Protein AF-X1QKZ3-F1 (afdb_monomer_lite)

Sequence (90 aa):
GSVIEQKVIVPDDVDMIAQALEGLKANGCEIIVICGGLSVDPDDVTVAGVRSAGAEIISYGAPVIPGAMFLYAMWEDTPILGLPATMAPA

InterPro domains:
  IPR001453 MoaB/Mog domain [PF00994] (4-84)
  IPR036425 MoaB/Mog-like domain superfamily [G3DSA:3.40.980.10] (1-90)
  IPR036425 MoaB/Mog-like domain superfamily [SSF53218] (6-85)

Foldseek 3Di:
DDDDPDDDDDPQDLQRLLVVVVVCVVVVQQEAEAEDALDPDPSRCNVVNCVVNVWAWPDAADPDPPFRGWTWTGDPRYIYTYGYNDDPDD

Secondary structure (DSSP, 8-state):
-----------S-HHHHHHHHHHHHHTT-SSEEEEE--SS-TT--HHHHHHHTT-EEEEE--S-SS-TT-EEEEETTEEEEEEE------

Structure (mmCIF, N/CA/C/O backbone):
data_AF-X1QKZ3-F1
#
_entry.id   AF-X1QKZ3-F1
#
loop_
_atom_site.group_PDB
_atom_site.id
_atom_site.type_symbol
_atom_site.label_atom_id
_atom_site.label_alt_id
_atom_site.label_comp_id
_atom_site.label_asym_id
_atom_site.label_entity_id
_atom_site.label_seq_id
_atom_site.pdbx_PDB_ins_code
_atom_site.Cartn_x
_atom_site.Cartn_y
_atom_site.Cartn_z
_atom_site.occupancy
_atom_site.B_iso_or_equiv
_atom_site.auth_seq_id
_atom_site.auth_comp_id
_atom_site.auth_asym_id
_atom_site.auth_atom_id
_atom_site.pdbx_PDB_model_num
ATOM 1 N N . GLY A 1 1 ? -8.866 -1.402 20.986 1.00 74.94 1 GLY A N 1
ATOM 2 C CA . GLY A 1 1 ? -7.513 -1.933 20.710 1.00 74.94 1 GLY A CA 1
ATOM 3 C C . GLY A 1 1 ? -7.425 -2.250 19.233 1.00 74.94 1 GLY A C 1
ATOM 4 O O . GLY A 1 1 ? -8.475 -2.327 18.618 1.00 74.94 1 GLY A O 1
ATOM 5 N N . SER A 1 2 ? -6.228 -2.399 18.668 1.00 83.75 2 SER A N 1
ATOM 6 C CA . SER A 1 2 ? -6.044 -2.860 17.281 1.00 83.75 2 SER A CA 1
ATOM 7 C C . SER A 1 2 ? -5.585 -4.318 17.292 1.00 83.75 2 SER A C 1
ATOM 9 O O . SER A 1 2 ? -4.852 -4.718 18.202 1.00 83.75 2 SER A O 1
ATOM 11 N N . VAL A 1 3 ? -6.045 -5.101 16.317 1.00 90.50 3 VAL A N 1
ATOM 12 C CA . VAL A 1 3 ? -5.694 -6.510 16.121 1.00 90.50 3 VAL A CA 1
ATOM 13 C C . VAL A 1 3 ? -5.278 -6.693 14.664 1.00 90.50 3 VAL A C 1
ATOM 15 O O . VAL A 1 3 ? -5.807 -6.036 13.771 1.00 90.50 3 VAL A O 1
ATOM 18 N N . ILE A 1 4 ? -4.291 -7.557 14.429 1.00 89.88 4 ILE A N 1
ATOM 19 C CA . ILE A 1 4 ? -3.930 -7.976 13.076 1.00 89.88 4 ILE A CA 1
ATOM 20 C C . ILE A 1 4 ? -4.874 -9.113 12.696 1.00 89.88 4 ILE A C 1
ATOM 22 O O . ILE A 1 4 ? -4.698 -10.231 13.175 1.00 89.88 4 ILE A O 1
ATOM 26 N N . GLU A 1 5 ? -5.856 -8.821 11.847 1.00 91.25 5 GLU A N 1
ATOM 27 C CA . GLU A 1 5 ? -6.834 -9.819 11.399 1.00 91.25 5 GLU A CA 1
ATOM 28 C C . GLU A 1 5 ? -6.236 -10.786 10.371 1.00 91.25 5 GLU A C 1
ATOM 30 O O . GLU A 1 5 ? -6.426 -11.999 10.450 1.00 91.25 5 GLU A O 1
ATOM 35 N N . GLN A 1 6 ? -5.459 -10.270 9.415 1.00 91.38 6 GLN A N 1
ATOM 36 C CA . GLN A 1 6 ? -4.906 -11.081 8.337 1.00 91.38 6 GLN A CA 1
ATOM 37 C C . GLN A 1 6 ? -3.585 -10.524 7.810 1.00 91.38 6 GLN A C 1
ATOM 39 O O . GLN A 1 6 ? -3.362 -9.316 7.753 1.00 91.38 6 GLN A O 1
ATOM 44 N N . LYS A 1 7 ? -2.713 -11.437 7.374 1.00 92.44 7 LYS A N 1
ATOM 45 C CA . LYS A 1 7 ? -1.489 -11.137 6.633 1.00 92.44 7 LYS A CA 1
ATOM 46 C C . LYS A 1 7 ? -1.501 -11.915 5.323 1.00 92.44 7 LYS A C 1
ATOM 48 O O . LYS A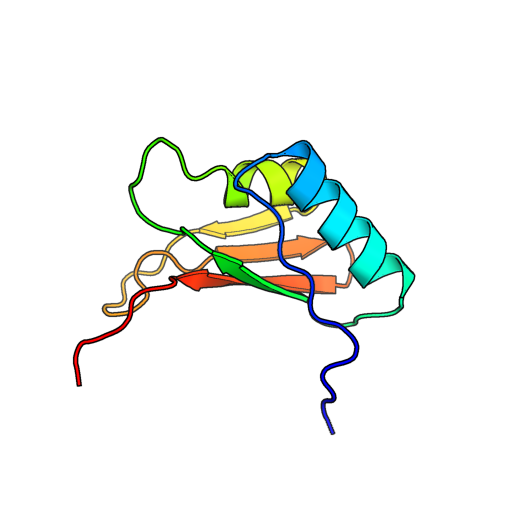 1 7 ? -1.669 -13.132 5.335 1.00 92.44 7 LYS A O 1
ATOM 53 N N . VAL A 1 8 ? -1.274 -11.218 4.215 1.00 93.44 8 VAL A N 1
ATOM 54 C CA . VAL A 1 8 ? -1.148 -11.805 2.876 1.00 93.44 8 VAL A CA 1
ATOM 55 C C . VAL A 1 8 ? 0.188 -11.369 2.286 1.00 93.44 8 VAL A C 1
ATOM 57 O O . VAL A 1 8 ? 0.630 -10.247 2.517 1.00 93.44 8 VAL A O 1
ATOM 60 N N . ILE A 1 9 ? 0.850 -12.273 1.568 1.00 92.62 9 ILE A N 1
ATOM 61 C CA . ILE A 1 9 ? 2.060 -11.980 0.798 1.00 92.62 9 ILE A CA 1
ATOM 62 C C . ILE A 1 9 ? 1.737 -12.331 -0.648 1.00 92.62 9 ILE A C 1
ATOM 64 O O . ILE A 1 9 ? 1.311 -13.453 -0.925 1.00 92.62 9 ILE A O 1
ATOM 68 N N . VAL A 1 10 ? 1.933 -11.372 -1.544 1.00 92.00 10 VAL A N 1
ATOM 69 C CA . VAL A 1 10 ? 1.758 -11.533 -2.988 1.00 92.00 10 VAL A CA 1
ATOM 70 C C . VAL A 1 10 ? 3.046 -11.122 -3.706 1.00 92.00 10 VAL A C 1
ATOM 72 O O . VAL A 1 10 ? 3.822 -10.352 -3.137 1.00 92.00 10 VAL A O 1
ATOM 75 N N . PRO A 1 11 ? 3.309 -11.649 -4.912 1.00 90.44 11 PRO A N 1
ATOM 76 C CA . PRO A 1 11 ? 4.338 -11.116 -5.802 1.00 90.44 11 PRO A CA 1
ATOM 77 C C . PRO A 1 11 ? 4.073 -9.650 -6.177 1.00 90.44 11 PRO A C 1
ATOM 79 O O . PRO A 1 11 ? 2.951 -9.166 -6.017 1.00 90.44 11 PRO A O 1
ATOM 82 N N . ASP A 1 12 ? 5.084 -8.987 -6.742 1.00 87.44 12 ASP A N 1
ATOM 83 C CA . ASP A 1 12 ? 4.958 -7.662 -7.363 1.00 87.44 12 ASP A CA 1
ATOM 84 C C . ASP A 1 12 ? 4.161 -7.760 -8.677 1.00 87.44 12 ASP A C 1
ATOM 86 O O . ASP A 1 12 ? 4.697 -7.691 -9.781 1.00 87.44 12 ASP A O 1
ATOM 90 N N . ASP A 1 13 ? 2.855 -7.974 -8.539 1.00 92.06 13 ASP A N 1
ATOM 91 C CA . ASP A 1 13 ? 1.884 -8.062 -9.623 1.00 92.06 13 ASP A CA 1
ATOM 92 C C . ASP A 1 13 ? 0.659 -7.200 -9.289 1.00 92.06 13 ASP A C 1
ATOM 94 O O . ASP A 1 13 ? 0.097 -7.277 -8.193 1.00 92.06 13 ASP A O 1
ATOM 98 N N . VAL A 1 14 ? 0.255 -6.356 -10.240 1.00 93.44 14 VAL A N 1
ATOM 99 C CA . VAL A 1 14 ? -0.821 -5.367 -10.059 1.00 93.44 14 VAL A CA 1
ATOM 100 C C . VAL A 1 14 ? -2.137 -6.037 -9.668 1.00 93.44 14 VAL A C 1
ATOM 102 O O . VAL A 1 14 ? -2.802 -5.580 -8.733 1.00 93.44 14 VAL A O 1
ATOM 105 N N . ASP A 1 15 ? -2.500 -7.114 -10.363 1.00 95.44 15 ASP A N 1
ATOM 106 C CA . ASP A 1 15 ? -3.782 -7.790 -10.187 1.00 95.44 15 ASP A CA 1
ATOM 107 C C . ASP A 1 15 ? -3.794 -8.564 -8.868 1.00 95.44 15 ASP A C 1
ATOM 109 O O . ASP A 1 15 ? -4.782 -8.522 -8.131 1.00 95.44 15 ASP A O 1
ATOM 113 N N . MET A 1 16 ? -2.683 -9.219 -8.518 1.00 95.44 16 MET A N 1
ATOM 114 C CA . MET A 1 16 ? -2.566 -9.932 -7.243 1.00 95.44 16 MET A CA 1
ATOM 115 C C . MET A 1 16 ? -2.606 -8.984 -6.042 1.00 95.44 16 MET A C 1
ATOM 117 O O . MET A 1 16 ? -3.230 -9.308 -5.029 1.00 95.44 16 MET A O 1
ATOM 121 N N . ILE A 1 17 ? -1.981 -7.807 -6.145 1.00 94.25 17 ILE A N 1
ATOM 122 C CA . ILE A 1 17 ? -2.057 -6.772 -5.105 1.00 94.25 17 ILE A CA 1
ATOM 123 C C . ILE A 1 17 ? -3.496 -6.277 -4.966 1.00 94.25 17 ILE A C 1
ATOM 125 O O . ILE A 1 17 ? -4.015 -6.251 -3.851 1.00 94.25 17 ILE A O 1
ATOM 129 N N . ALA A 1 18 ? -4.167 -5.941 -6.071 1.00 95.50 18 ALA A N 1
ATOM 130 C CA . ALA A 1 18 ? -5.551 -5.475 -6.033 1.00 95.50 18 ALA A CA 1
ATOM 131 C C . ALA A 1 18 ? -6.493 -6.516 -5.402 1.00 95.50 18 ALA A C 1
ATOM 133 O O . ALA A 1 18 ? -7.233 -6.196 -4.472 1.00 95.50 18 ALA A O 1
ATOM 134 N N . GLN A 1 19 ? -6.384 -7.783 -5.813 1.00 96.31 19 GLN A N 1
ATOM 135 C CA . GLN A 1 19 ? -7.173 -8.888 -5.255 1.00 96.31 19 GLN A CA 1
ATOM 136 C C . GLN A 1 19 ? -6.902 -9.113 -3.762 1.00 96.31 19 GLN A C 1
ATOM 138 O O . GLN A 1 19 ? -7.823 -9.400 -2.994 1.00 96.31 19 GLN A O 1
ATOM 143 N N . ALA A 1 20 ? -5.650 -8.974 -3.316 1.00 95.50 20 ALA A N 1
ATOM 144 C CA . ALA A 1 20 ? -5.321 -9.073 -1.897 1.00 95.50 20 ALA A CA 1
ATOM 145 C C . ALA A 1 20 ? -5.967 -7.938 -1.088 1.00 95.50 20 ALA A C 1
ATOM 147 O O . ALA A 1 20 ? -6.507 -8.192 -0.010 1.00 95.50 20 ALA A O 1
ATOM 148 N N . LEU A 1 21 ? -5.957 -6.707 -1.610 1.00 94.88 21 LEU A N 1
ATOM 149 C CA . LEU A 1 21 ? -6.618 -5.563 -0.976 1.00 94.88 21 LEU A CA 1
ATOM 150 C C . LEU A 1 21 ? -8.135 -5.765 -0.905 1.00 94.88 21 LEU A C 1
ATOM 152 O O . LEU A 1 21 ? -8.721 -5.551 0.157 1.00 94.88 21 LEU A O 1
ATOM 156 N N . GLU A 1 22 ? -8.758 -6.225 -1.993 1.00 95.25 22 GLU A N 1
ATOM 157 C CA . GLU A 1 22 ? -10.183 -6.584 -2.033 1.00 95.25 22 GLU A CA 1
ATOM 158 C C . GLU A 1 22 ? -10.531 -7.626 -0.969 1.00 95.25 22 GLU A C 1
ATOM 160 O O . GLU A 1 22 ? -11.480 -7.437 -0.208 1.00 95.25 22 GLU A O 1
ATOM 165 N N . GLY A 1 23 ? -9.732 -8.691 -0.860 1.00 94.88 23 GLY A N 1
ATOM 166 C CA . GLY A 1 23 ? -9.931 -9.730 0.148 1.00 94.88 23 GLY A CA 1
ATOM 167 C C . GLY A 1 23 ? -9.822 -9.200 1.579 1.00 94.88 23 GLY A C 1
ATOM 168 O O . GLY A 1 23 ? -10.662 -9.516 2.420 1.00 94.88 23 GLY A O 1
ATOM 169 N N . LEU A 1 24 ? -8.823 -8.357 1.860 1.00 94.31 24 LEU A N 1
ATOM 170 C CA . LEU A 1 24 ? -8.654 -7.740 3.181 1.00 94.31 24 LEU A CA 1
ATOM 171 C C . LEU A 1 24 ? -9.829 -6.819 3.530 1.00 94.31 24 LEU A C 1
ATOM 173 O O . LEU A 1 24 ? -10.347 -6.886 4.645 1.00 94.31 24 LEU A O 1
ATOM 177 N N . LYS A 1 25 ? -10.289 -6.000 2.579 1.00 92.56 25 LYS A N 1
ATOM 178 C CA . LYS A 1 25 ? -11.450 -5.125 2.775 1.00 92.56 25 LYS A CA 1
ATOM 179 C C . LYS A 1 25 ? -12.734 -5.930 2.991 1.00 92.56 25 LYS A C 1
ATOM 181 O O . LYS A 1 25 ? -13.491 -5.632 3.912 1.00 92.56 25 LYS A O 1
ATOM 186 N N . ALA A 1 26 ? -12.954 -6.988 2.207 1.00 93.12 26 ALA A N 1
ATOM 187 C CA . ALA A 1 26 ? -14.107 -7.881 2.353 1.00 93.12 26 ALA A CA 1
ATOM 188 C C . ALA A 1 26 ? -14.142 -8.599 3.714 1.00 93.12 26 ALA A C 1
ATOM 190 O O . ALA A 1 26 ? -15.222 -8.883 4.231 1.00 93.12 26 ALA A O 1
ATOM 191 N N . ASN A 1 27 ? -12.976 -8.834 4.322 1.00 92.06 27 ASN A N 1
ATOM 192 C CA . ASN A 1 27 ? -12.854 -9.410 5.662 1.00 92.06 27 ASN A CA 1
ATOM 193 C C . ASN A 1 27 ? -13.059 -8.390 6.797 1.00 92.06 27 ASN A C 1
ATOM 195 O O . ASN A 1 27 ? -12.922 -8.746 7.965 1.00 92.06 27 ASN A O 1
ATOM 199 N N . GLY A 1 28 ? -13.425 -7.144 6.477 1.00 91.81 28 GLY A N 1
ATOM 200 C CA . GLY A 1 28 ? -13.753 -6.114 7.462 1.00 91.81 28 GLY A CA 1
ATOM 201 C C . GLY A 1 28 ? -12.541 -5.377 8.029 1.00 91.81 28 GLY A C 1
ATOM 202 O O . GLY A 1 28 ? -12.662 -4.741 9.074 1.00 91.81 28 GLY A O 1
ATOM 203 N N . CYS A 1 29 ? -11.377 -5.441 7.371 1.00 92.75 29 CYS A N 1
ATOM 204 C CA . CYS A 1 29 ? -10.212 -4.664 7.787 1.00 92.75 29 CYS A CA 1
ATOM 205 C C . CYS A 1 29 ? -10.491 -3.158 7.663 1.00 92.75 29 CYS A C 1
ATOM 207 O O . CYS A 1 29 ? -10.663 -2.632 6.565 1.00 92.75 29 CYS A O 1
ATOM 209 N N . GLU A 1 30 ? -10.472 -2.456 8.796 1.00 94.06 30 GLU A N 1
ATOM 210 C CA . GLU A 1 30 ? -10.683 -1.002 8.860 1.00 94.06 30 GLU A CA 1
ATOM 211 C C . GLU A 1 30 ? -9.437 -0.206 8.449 1.00 94.06 30 GLU A C 1
ATOM 213 O O . GLU A 1 30 ? -9.539 0.954 8.072 1.00 94.06 30 GLU A O 1
ATOM 218 N N . ILE A 1 31 ? -8.253 -0.820 8.521 1.00 93.69 31 ILE A N 1
ATOM 219 C CA . ILE A 1 31 ? -6.975 -0.238 8.101 1.00 93.69 31 ILE A CA 1
ATOM 220 C C . ILE A 1 31 ? -6.190 -1.319 7.370 1.00 93.69 31 ILE A C 1
ATOM 222 O O . ILE A 1 31 ? -6.057 -2.439 7.869 1.00 93.69 31 ILE A O 1
ATOM 226 N N . ILE A 1 32 ? -5.623 -0.973 6.216 1.00 94.69 32 ILE A N 1
ATOM 227 C CA . ILE A 1 32 ? -4.739 -1.866 5.468 1.00 94.69 32 ILE A CA 1
ATOM 228 C C . ILE A 1 32 ? -3.331 -1.278 5.466 1.00 94.69 32 ILE A C 1
ATOM 230 O O . ILE A 1 32 ? -3.119 -0.119 5.113 1.00 94.69 32 ILE A O 1
ATOM 234 N N . VAL A 1 33 ? -2.353 -2.092 5.858 1.00 92.56 33 VAL A N 1
ATOM 235 C CA . VAL A 1 33 ? -0.936 -1.726 5.815 1.00 92.56 33 VAL A CA 1
ATOM 236 C C . VAL A 1 33 ? -0.246 -2.592 4.776 1.00 92.56 33 VAL A C 1
ATOM 238 O O . VAL A 1 33 ? -0.294 -3.820 4.851 1.00 92.56 33 VAL A O 1
ATOM 241 N N . ILE A 1 34 ? 0.402 -1.944 3.815 1.00 90.44 34 ILE A N 1
ATOM 242 C CA . ILE A 1 34 ? 1.196 -2.594 2.780 1.00 90.44 34 ILE A CA 1
ATOM 243 C C . ILE A 1 34 ? 2.664 -2.375 3.121 1.00 90.44 34 ILE A C 1
ATOM 245 O O . ILE A 1 34 ? 3.123 -1.243 3.265 1.00 90.44 34 ILE A O 1
ATOM 249 N N . CYS A 1 35 ? 3.405 -3.468 3.231 1.00 83.69 35 CYS A N 1
ATOM 250 C CA . CYS A 1 35 ? 4.855 -3.442 3.337 1.00 83.69 35 CYS A CA 1
ATOM 251 C C . CYS A 1 35 ? 5.401 -4.066 2.057 1.00 83.69 35 CYS A C 1
ATOM 253 O O . CYS A 1 35 ? 5.252 -5.271 1.856 1.00 83.69 35 CYS A O 1
ATOM 255 N N . GLY A 1 36 ? 5.987 -3.249 1.192 1.00 71.12 36 GLY A N 1
ATOM 256 C CA . GLY A 1 36 ? 6.442 -3.664 -0.131 1.00 71.12 36 GLY A CA 1
ATOM 257 C C . GLY A 1 36 ? 7.546 -2.756 -0.646 1.00 71.12 36 GLY A C 1
ATOM 258 O O . GLY A 1 36 ? 8.025 -1.890 0.095 1.00 71.12 36 GLY A O 1
ATOM 259 N N . GLY A 1 37 ? 7.924 -2.983 -1.906 1.00 63.06 37 GLY A N 1
ATOM 260 C CA . GLY A 1 37 ? 8.983 -2.280 -2.620 1.00 63.06 37 GLY A CA 1
ATOM 261 C C . GLY A 1 37 ? 9.074 -0.809 -2.258 1.00 63.06 37 GLY A C 1
ATOM 262 O O . GLY A 1 37 ? 10.132 -0.431 -1.806 1.00 63.06 37 GLY A O 1
ATOM 263 N N . LEU A 1 38 ? 8.001 -0.017 -2.365 1.00 61.09 38 LEU A N 1
ATOM 264 C CA . LEU A 1 38 ? 7.928 1.458 -2.232 1.00 61.09 38 LEU A CA 1
ATOM 265 C C . LEU A 1 38 ? 9.264 2.177 -2.415 1.00 61.09 38 LEU A C 1
ATOM 267 O O . LEU A 1 38 ? 9.632 3.069 -1.661 1.00 61.09 38 LEU A O 1
ATOM 271 N N . SER A 1 39 ? 10.027 1.755 -3.399 1.00 57.06 39 SER A N 1
ATOM 272 C CA . SER A 1 39 ? 11.385 2.192 -3.661 1.00 57.06 39 SER A CA 1
ATOM 273 C C . SER A 1 39 ? 11.356 2.778 -5.056 1.00 57.06 39 SER A C 1
ATOM 275 O O . SER A 1 39 ? 10.403 2.587 -5.808 1.00 57.06 39 SER A O 1
ATOM 277 N N . VAL A 1 40 ? 12.385 3.528 -5.428 1.00 56.88 40 VAL A N 1
ATOM 278 C CA . VAL A 1 40 ? 12.518 4.089 -6.784 1.00 56.88 40 VAL A CA 1
ATOM 279 C C . VAL A 1 40 ? 12.892 2.971 -7.780 1.00 56.88 40 VAL A C 1
ATOM 281 O O . VAL A 1 40 ? 13.626 3.188 -8.741 1.00 56.88 40 VAL A O 1
ATOM 284 N N . ASP A 1 41 ? 12.423 1.754 -7.521 1.00 63.22 41 ASP A N 1
ATOM 285 C CA . ASP A 1 41 ? 12.621 0.591 -8.353 1.00 63.22 41 ASP A CA 1
ATOM 286 C C . AS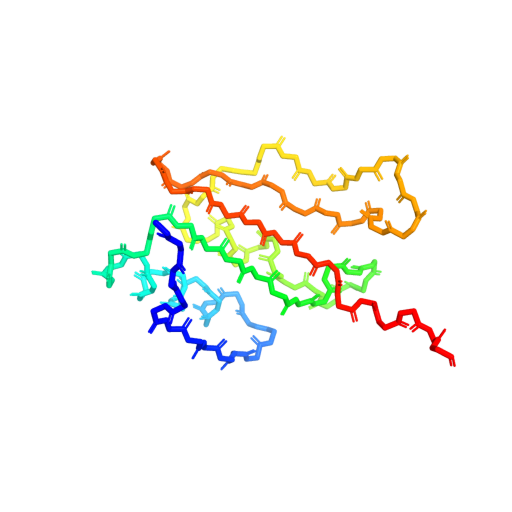P A 1 41 ? 11.554 0.632 -9.455 1.00 63.22 41 ASP A C 1
ATOM 288 O O . ASP A 1 41 ? 10.361 0.727 -9.159 1.00 63.22 41 ASP A O 1
ATOM 292 N N . PRO A 1 42 ? 11.956 0.599 -10.735 1.00 59.19 42 PRO A N 1
ATOM 293 C CA . PRO A 1 42 ? 11.026 0.697 -11.860 1.00 59.19 42 PRO A CA 1
ATOM 294 C C . PRO A 1 42 ? 10.021 -0.462 -11.917 1.00 59.19 42 PRO A C 1
ATOM 296 O O . PRO A 1 42 ? 8.995 -0.335 -12.582 1.00 59.19 42 PRO A O 1
ATOM 299 N N . ASP A 1 43 ? 10.311 -1.555 -11.212 1.00 65.12 43 ASP A N 1
ATOM 300 C CA . ASP A 1 43 ? 9.482 -2.755 -11.146 1.00 65.12 43 ASP A CA 1
ATOM 301 C C . ASP A 1 43 ? 8.474 -2.721 -9.979 1.00 65.12 43 ASP A C 1
ATOM 303 O O . ASP A 1 43 ? 7.662 -3.635 -9.846 1.00 65.12 43 ASP A O 1
ATOM 307 N N . ASP A 1 44 ? 8.482 -1.679 -9.135 1.00 76.94 44 ASP A N 1
ATOM 308 C CA . ASP A 1 44 ? 7.504 -1.558 -8.053 1.00 76.94 44 ASP A CA 1
ATOM 309 C C . ASP A 1 44 ? 6.121 -1.165 -8.584 1.00 76.94 44 ASP A C 1
ATOM 311 O O . ASP A 1 44 ? 5.843 -0.025 -8.972 1.00 76.94 44 ASP A O 1
ATOM 315 N N . VAL A 1 45 ? 5.216 -2.137 -8.537 1.00 87.44 45 VAL A N 1
ATOM 316 C CA . VAL A 1 45 ? 3.832 -1.998 -8.984 1.00 87.44 45 VAL A CA 1
ATOM 317 C C . VAL A 1 45 ? 2.843 -1.771 -7.837 1.00 87.44 45 VAL A C 1
ATOM 319 O O . VAL A 1 45 ? 1.634 -1.756 -8.068 1.00 87.44 45 VAL A O 1
ATOM 322 N N . THR A 1 46 ? 3.310 -1.518 -6.609 1.00 88.19 46 THR A N 1
ATOM 323 C CA . THR A 1 46 ? 2.454 -1.346 -5.419 1.00 88.19 46 THR A CA 1
ATOM 324 C C . THR A 1 46 ? 1.443 -0.216 -5.596 1.00 88.19 46 THR A C 1
ATOM 326 O O . THR A 1 46 ? 0.247 -0.403 -5.369 1.00 88.19 46 THR A O 1
ATOM 329 N N . VAL A 1 47 ? 1.888 0.960 -6.054 1.00 89.44 47 VAL A N 1
ATOM 330 C CA . VAL A 1 47 ? 0.988 2.105 -6.295 1.00 89.44 47 VAL A CA 1
ATOM 331 C C . VAL A 1 47 ? -0.021 1.785 -7.399 1.00 89.44 47 VAL A C 1
ATOM 333 O O . VAL A 1 47 ? -1.178 2.196 -7.314 1.00 89.44 47 VAL A O 1
ATOM 336 N N . ALA A 1 48 ? 0.401 1.043 -8.427 1.00 91.12 48 ALA A N 1
ATOM 337 C CA . ALA A 1 48 ? -0.479 0.617 -9.508 1.00 91.12 48 ALA A CA 1
ATOM 338 C C . ALA A 1 48 ? -1.540 -0.377 -9.010 1.00 91.12 48 ALA A C 1
ATOM 340 O O . ALA A 1 48 ? -2.713 -0.189 -9.320 1.00 91.12 48 ALA A O 1
ATOM 341 N N . GLY A 1 49 ? -1.169 -1.354 -8.177 1.00 92.88 49 GLY A N 1
ATOM 342 C CA . GLY A 1 49 ? -2.104 -2.292 -7.545 1.00 92.88 49 GLY A CA 1
ATOM 343 C C . GLY A 1 49 ? -3.117 -1.596 -6.634 1.00 92.88 49 GLY A C 1
ATOM 344 O O . GLY A 1 49 ? -4.316 -1.847 -6.738 1.00 92.88 49 GLY A O 1
ATOM 345 N N . VAL A 1 50 ? -2.667 -0.641 -5.812 1.00 92.75 50 VAL A N 1
ATOM 346 C CA . VAL A 1 50 ? -3.551 0.171 -4.950 1.00 92.75 50 VAL A CA 1
ATOM 347 C C . VAL A 1 50 ? -4.544 0.991 -5.780 1.00 92.75 50 VAL A C 1
ATOM 349 O O . VAL A 1 50 ? -5.731 1.029 -5.460 1.00 92.75 50 VAL A O 1
ATOM 352 N N . ARG A 1 51 ? -4.092 1.601 -6.883 1.00 93.12 51 ARG A N 1
ATOM 353 C CA . ARG A 1 51 ? -4.985 2.296 -7.826 1.00 93.12 51 ARG A CA 1
ATOM 354 C C . ARG A 1 51 ? -5.954 1.343 -8.517 1.00 93.12 51 ARG A C 1
ATOM 356 O O . ARG A 1 51 ? -7.113 1.700 -8.694 1.00 93.12 51 ARG A O 1
ATOM 363 N N . SER A 1 52 ? -5.492 0.154 -8.901 1.00 94.56 52 SER A N 1
ATOM 364 C CA . SER A 1 52 ? -6.310 -0.859 -9.578 1.00 94.56 52 SER A CA 1
ATOM 365 C C . SER A 1 52 ? -7.425 -1.395 -8.677 1.00 94.56 52 SER A C 1
ATOM 367 O O . SER A 1 52 ? -8.530 -1.627 -9.155 1.00 94.56 52 SER A O 1
ATOM 369 N N . ALA A 1 53 ? -7.186 -1.475 -7.363 1.00 93.25 53 ALA A N 1
ATOM 370 C CA . ALA A 1 53 ? -8.221 -1.774 -6.368 1.00 93.25 53 ALA A CA 1
ATOM 371 C C . ALA A 1 53 ? -9.297 -0.670 -6.246 1.00 93.25 53 ALA A C 1
ATOM 373 O O . ALA A 1 53 ? -10.322 -0.867 -5.602 1.00 93.25 53 ALA A O 1
ATOM 374 N N . GLY A 1 54 ? -9.084 0.506 -6.846 1.00 93.81 54 GLY A N 1
ATOM 375 C CA . GLY A 1 54 ? -10.005 1.641 -6.770 1.00 93.81 54 GLY A CA 1
ATOM 376 C C . GLY A 1 54 ? -9.746 2.586 -5.596 1.00 93.81 54 GLY A C 1
ATOM 377 O O . GLY A 1 54 ? -10.586 3.436 -5.305 1.00 93.81 54 GLY A O 1
ATOM 378 N N . ALA A 1 55 ? -8.596 2.470 -4.925 1.00 95.00 55 ALA A N 1
ATOM 379 C CA . ALA A 1 55 ? -8.203 3.415 -3.890 1.00 95.00 55 ALA A CA 1
ATOM 380 C C . ALA A 1 55 ? -7.663 4.721 -4.497 1.00 95.00 55 ALA A C 1
ATOM 382 O O . ALA A 1 55 ? -6.902 4.728 -5.471 1.00 95.00 55 ALA A O 1
ATOM 383 N N . GLU A 1 56 ? -8.013 5.842 -3.877 1.00 94.69 56 GLU A N 1
ATOM 384 C CA . GLU A 1 56 ? -7.503 7.160 -4.229 1.00 94.69 56 GLU A CA 1
ATOM 385 C C . GLU A 1 56 ? -6.156 7.403 -3.541 1.00 94.69 56 GLU A C 1
ATOM 387 O O . GLU A 1 56 ? -6.046 7.341 -2.318 1.00 94.69 56 GLU A O 1
ATOM 392 N N . ILE A 1 57 ? -5.119 7.713 -4.320 1.00 93.19 57 ILE A N 1
ATOM 393 C CA . ILE A 1 57 ? -3.807 8.076 -3.776 1.00 93.19 57 ILE A CA 1
ATOM 394 C C . ILE A 1 57 ? -3.858 9.525 -3.286 1.00 93.19 57 ILE A C 1
ATOM 396 O O . ILE A 1 57 ? -3.880 10.445 -4.100 1.00 93.19 57 ILE A O 1
ATOM 400 N N . ILE A 1 58 ? -3.824 9.725 -1.969 1.00 91.75 58 ILE A N 1
ATOM 401 C CA . ILE A 1 58 ? -3.836 11.059 -1.353 1.00 91.75 58 ILE A CA 1
ATOM 402 C C . ILE A 1 58 ? -2.428 11.652 -1.337 1.00 91.75 58 ILE A C 1
ATOM 404 O O . ILE A 1 58 ? -2.231 12.824 -1.652 1.00 91.75 58 ILE A O 1
ATOM 408 N N . SER A 1 59 ? -1.438 10.848 -0.951 1.00 86.81 59 SER A N 1
ATOM 409 C CA . SER A 1 59 ? -0.040 11.265 -0.919 1.00 86.81 59 SER A CA 1
ATOM 410 C C . SER A 1 59 ? 0.858 10.102 -1.284 1.00 86.81 59 SER A C 1
ATOM 412 O O . SER A 1 59 ? 0.663 8.978 -0.827 1.00 86.81 59 SER A O 1
ATOM 414 N N . TYR A 1 60 ? 1.879 10.388 -2.080 1.00 82.69 60 TYR A N 1
ATOM 415 C CA . TYR A 1 60 ? 2.948 9.449 -2.365 1.00 82.69 60 TYR A CA 1
ATOM 416 C C . TYR A 1 60 ? 4.284 10.155 -2.203 1.00 82.69 60 TYR A C 1
ATOM 418 O O . TYR A 1 60 ? 4.556 11.167 -2.849 1.00 82.69 60 TYR A O 1
ATOM 426 N N . GLY A 1 61 ? 5.085 9.610 -1.303 1.00 72.62 61 GLY A N 1
ATOM 427 C CA . GLY A 1 61 ? 6.299 10.219 -0.814 1.00 72.62 61 GLY A CA 1
ATOM 428 C C . GLY A 1 61 ? 6.057 11.242 0.294 1.00 72.62 61 GLY A C 1
ATOM 429 O O . GLY A 1 61 ? 4.978 11.818 0.449 1.00 72.62 61 GLY A O 1
ATOM 430 N N . ALA A 1 62 ? 7.094 11.448 1.095 1.00 66.00 62 ALA A N 1
ATOM 431 C CA . ALA A 1 62 ? 7.140 12.443 2.156 1.00 66.00 62 ALA A CA 1
ATOM 432 C C . ALA A 1 62 ? 8.569 13.008 2.239 1.00 66.00 62 ALA A C 1
ATOM 434 O O . ALA A 1 62 ? 9.524 12.267 2.006 1.00 66.00 62 ALA A O 1
ATOM 435 N N . PRO A 1 63 ? 8.768 14.297 2.573 1.00 63.34 63 PRO A N 1
ATOM 436 C CA . PRO A 1 63 ? 10.097 14.907 2.670 1.00 63.34 63 PRO A CA 1
ATOM 437 C C . PRO A 1 63 ? 10.812 14.492 3.973 1.00 63.34 63 PRO A C 1
ATOM 439 O O . PRO A 1 63 ? 11.238 15.335 4.759 1.00 63.34 63 PRO A O 1
ATOM 442 N N . VAL A 1 64 ? 10.895 13.186 4.237 1.00 61.28 64 VAL A N 1
ATOM 443 C CA . VAL A 1 64 ? 11.433 12.588 5.467 1.00 61.28 64 VAL A CA 1
ATOM 444 C C . VAL A 1 64 ? 12.362 11.422 5.124 1.00 61.28 64 VAL A C 1
ATOM 446 O O . VAL A 1 64 ? 12.112 10.669 4.188 1.00 61.28 64 VAL A O 1
ATOM 449 N N . ILE A 1 65 ? 13.454 11.268 5.873 1.00 59.00 65 ILE A N 1
ATOM 450 C CA . ILE A 1 65 ? 14.409 10.160 5.725 1.00 59.00 65 ILE A CA 1
ATOM 451 C C . ILE A 1 65 ? 14.685 9.580 7.122 1.00 59.00 65 ILE A C 1
ATOM 453 O O . ILE A 1 65 ? 15.073 10.355 8.000 1.00 59.00 65 ILE A O 1
ATOM 457 N N . PRO A 1 66 ? 14.544 8.253 7.341 1.00 58.84 66 PRO A N 1
ATOM 458 C CA . PRO A 1 66 ? 13.986 7.238 6.432 1.00 58.84 66 PRO A CA 1
ATOM 459 C C . PRO A 1 66 ? 12.464 7.404 6.249 1.00 58.84 66 PRO A C 1
ATOM 461 O O . PRO A 1 66 ? 11.804 8.011 7.086 1.00 58.84 66 PRO A O 1
ATOM 464 N N . GLY A 1 67 ? 11.899 6.873 5.157 1.00 59.59 67 GLY A N 1
ATOM 465 C CA . GLY A 1 67 ? 10.455 6.978 4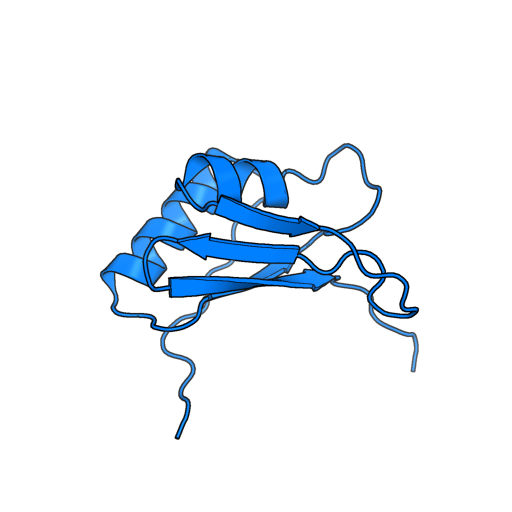.880 1.00 59.59 67 GLY A CA 1
ATOM 466 C C . GLY A 1 67 ? 10.066 7.879 3.704 1.00 59.59 67 GLY A C 1
ATOM 467 O O . GLY A 1 67 ? 8.894 8.217 3.568 1.00 59.59 67 GLY A O 1
ATOM 468 N N . ALA A 1 68 ? 11.023 8.248 2.845 1.00 63.47 68 ALA A N 1
ATOM 469 C CA . ALA A 1 68 ? 10.799 9.175 1.733 1.00 63.47 68 ALA A CA 1
ATOM 470 C C . ALA A 1 68 ? 9.700 8.727 0.757 1.00 63.47 68 ALA A C 1
ATOM 472 O O . ALA A 1 68 ? 9.125 9.561 0.068 1.00 63.47 68 ALA A O 1
ATOM 473 N N . MET A 1 69 ? 9.394 7.429 0.734 1.00 73.81 69 MET A N 1
ATOM 474 C CA . MET A 1 69 ? 8.428 6.781 -0.150 1.00 73.81 69 MET A CA 1
ATOM 475 C C . MET A 1 69 ? 7.264 6.178 0.651 1.00 73.81 69 MET A C 1
ATOM 477 O O . MET A 1 69 ? 6.940 4.999 0.552 1.00 73.81 69 MET A O 1
ATOM 481 N N . PHE A 1 70 ? 6.657 6.989 1.514 1.00 83.25 70 PHE A N 1
ATOM 482 C CA . PHE A 1 70 ? 5.417 6.637 2.201 1.00 83.25 70 PHE A CA 1
ATOM 483 C C . PHE A 1 70 ? 4.222 6.781 1.255 1.00 83.25 70 PHE A C 1
ATOM 485 O O . PHE A 1 70 ? 4.075 7.811 0.595 1.00 83.25 70 PHE A O 1
ATOM 492 N N . LEU A 1 71 ? 3.353 5.774 1.204 1.00 87.19 71 LEU A N 1
ATOM 493 C CA . LEU A 1 71 ? 2.100 5.841 0.458 1.00 87.19 71 LEU A CA 1
ATOM 494 C C . LEU A 1 71 ? 0.938 6.041 1.430 1.00 87.19 71 LEU A C 1
ATOM 496 O O . LEU A 1 71 ? 0.759 5.267 2.365 1.00 87.19 71 LEU A O 1
ATOM 500 N N . TYR A 1 72 ? 0.112 7.043 1.160 1.00 91.50 72 TYR A N 1
ATOM 501 C CA . TYR A 1 72 ? -1.180 7.219 1.799 1.00 91.50 72 TYR A CA 1
ATOM 502 C C . TYR A 1 72 ? -2.267 7.232 0.735 1.00 91.50 72 TYR A C 1
ATOM 504 O O . TYR A 1 72 ? -2.289 8.100 -0.142 1.00 91.50 72 TYR A O 1
ATOM 512 N N . ALA A 1 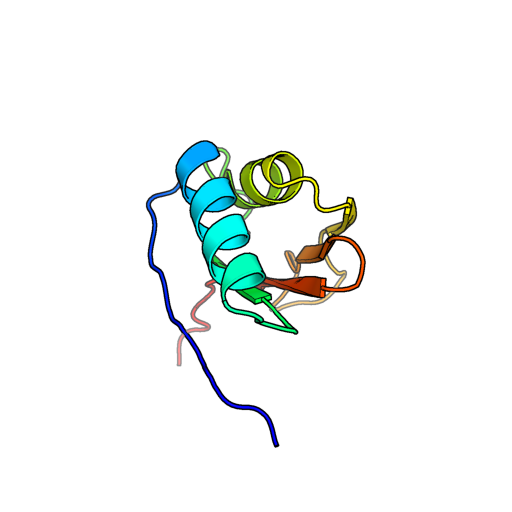73 ? -3.168 6.264 0.825 1.00 93.62 73 ALA A N 1
ATOM 513 C CA . ALA A 1 73 ? -4.330 6.161 -0.033 1.00 93.62 73 ALA A CA 1
ATOM 514 C C . ALA A 1 73 ? -5.591 5.941 0.801 1.00 93.62 73 ALA A C 1
ATOM 516 O O . ALA A 1 73 ? -5.529 5.478 1.942 1.00 93.62 73 ALA A O 1
ATOM 517 N N . MET A 1 74 ? -6.735 6.278 0.224 1.00 95.56 74 MET A N 1
ATOM 518 C CA . MET A 1 74 ? -8.037 6.061 0.829 1.00 95.56 74 MET A CA 1
ATOM 519 C C . MET A 1 74 ? -8.905 5.256 -0.120 1.00 95.56 74 MET A C 1
ATOM 521 O O . MET A 1 74 ? -9.066 5.613 -1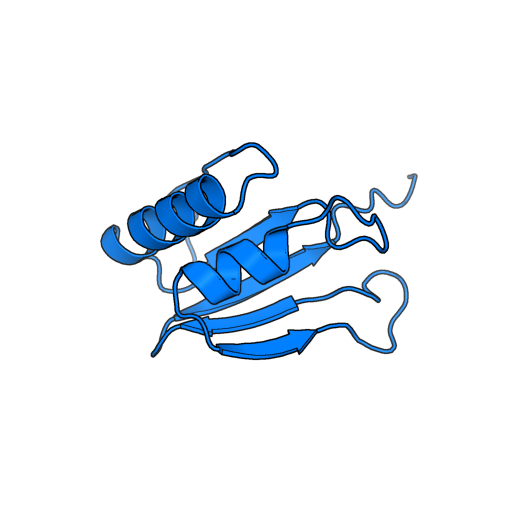.286 1.00 95.56 74 MET A O 1
ATOM 525 N N . TRP A 1 75 ? -9.468 4.166 0.382 1.00 95.00 75 TRP A N 1
ATOM 526 C CA . TRP A 1 75 ? -10.431 3.371 -0.354 1.00 95.00 75 TRP A CA 1
ATOM 527 C C . TRP A 1 75 ? -11.796 3.458 0.314 1.00 95.00 75 TRP A C 1
ATOM 529 O O . TRP A 1 75 ? -12.124 2.654 1.190 1.00 95.00 75 TRP A O 1
ATOM 539 N N . GLU A 1 76 ? -12.595 4.427 -0.133 1.00 91.88 76 GLU A N 1
ATOM 540 C CA . GLU A 1 76 ? -13.836 4.847 0.533 1.00 91.88 76 GLU A CA 1
ATOM 541 C C . GLU A 1 76 ? -13.532 5.318 1.964 1.00 91.88 76 GLU A C 1
ATOM 543 O O . GLU A 1 76 ? -12.913 6.364 2.121 1.00 91.88 76 GLU A O 1
ATOM 548 N N . ASP A 1 77 ? -13.891 4.539 2.985 1.00 92.69 77 ASP A N 1
ATOM 549 C CA . ASP A 1 77 ? -13.612 4.845 4.394 1.00 92.69 77 ASP A CA 1
ATOM 550 C C . ASP A 1 77 ? -12.407 4.057 4.953 1.00 92.69 77 ASP A C 1
ATOM 552 O O . ASP A 1 77 ? -12.084 4.159 6.137 1.00 92.69 77 ASP A O 1
ATOM 556 N N . THR A 1 78 ? -11.735 3.253 4.118 1.00 95.38 78 THR A N 1
ATOM 557 C CA . THR A 1 78 ? -10.614 2.393 4.523 1.00 95.38 78 THR A CA 1
ATOM 558 C C . THR A 1 78 ? -9.270 3.029 4.150 1.00 95.38 78 THR A C 1
ATOM 560 O O . THR A 1 78 ? -8.905 3.034 2.967 1.00 95.38 78 THR A O 1
ATOM 563 N N . PRO A 1 79 ? -8.480 3.539 5.114 1.00 95.31 79 PRO A N 1
ATOM 564 C CA . PRO A 1 79 ? -7.128 4.011 4.846 1.00 95.31 79 PRO A CA 1
ATOM 565 C C . PRO A 1 79 ? -6.182 2.861 4.482 1.00 95.31 79 PRO A C 1
ATOM 567 O O . PRO A 1 79 ? -6.151 1.809 5.130 1.00 95.31 79 PRO A O 1
ATOM 570 N N . ILE A 1 80 ? -5.350 3.115 3.474 1.00 94.50 80 ILE A N 1
ATOM 571 C CA . ILE A 1 80 ? -4.270 2.239 3.026 1.00 94.50 80 ILE A CA 1
ATOM 572 C C . ILE A 1 80 ? -2.942 2.963 3.244 1.00 94.50 80 ILE A C 1
ATOM 574 O O . ILE A 1 80 ? -2.703 4.043 2.695 1.00 94.50 80 ILE A O 1
ATOM 578 N N . LEU A 1 81 ? -2.075 2.359 4.053 1.00 92.12 81 LEU A N 1
ATOM 579 C CA . LEU A 1 81 ? -0.761 2.892 4.398 1.00 92.12 81 LEU A CA 1
ATOM 580 C C . LEU A 1 81 ? 0.319 2.008 3.783 1.00 92.12 81 LEU A C 1
ATOM 582 O O . LEU A 1 81 ? 0.457 0.848 4.163 1.00 92.12 81 LEU A O 1
ATOM 586 N N . GLY A 1 82 ? 1.098 2.545 2.854 1.00 89.06 82 GLY A N 1
ATOM 587 C CA . GLY A 1 82 ? 2.277 1.872 2.334 1.00 89.06 82 GLY A CA 1
ATOM 588 C C . GLY A 1 82 ? 3.534 2.327 3.065 1.00 89.06 82 GLY A C 1
ATOM 589 O O . GLY A 1 82 ? 3.860 3.517 3.089 1.00 89.06 82 GLY A O 1
ATOM 590 N N . LEU A 1 83 ? 4.246 1.364 3.640 1.00 84.44 83 LEU A N 1
ATOM 591 C CA . LEU A 1 83 ? 5.497 1.562 4.360 1.00 84.44 83 LEU A CA 1
ATOM 592 C C . LEU A 1 83 ? 6.668 1.006 3.539 1.00 84.44 83 LEU A C 1
ATOM 594 O O . LEU A 1 83 ? 6.586 -0.136 3.075 1.00 84.44 83 LEU A O 1
ATOM 598 N N . PRO A 1 84 ? 7.756 1.775 3.349 1.00 74.62 84 PRO A N 1
ATOM 599 C CA . PRO A 1 84 ? 8.907 1.286 2.608 1.00 74.62 84 PRO A CA 1
ATOM 600 C C . PRO A 1 84 ? 9.578 0.141 3.358 1.00 74.62 84 PRO A C 1
ATOM 602 O O . PRO A 1 84 ? 9.847 0.247 4.555 1.00 74.62 84 PRO A O 1
ATOM 605 N N . ALA A 1 85 ? 9.908 -0.933 2.641 1.00 64.50 85 ALA A N 1
ATOM 606 C CA . ALA A 1 85 ? 10.546 -2.127 3.197 1.00 64.50 85 ALA A CA 1
ATOM 607 C C . ALA A 1 85 ? 12.031 -1.934 3.582 1.00 64.50 85 ALA A C 1
ATOM 609 O O . ALA A 1 85 ? 12.756 -2.913 3.758 1.00 64.50 85 ALA A O 1
ATOM 610 N N . THR A 1 86 ? 12.512 -0.691 3.724 1.00 56.56 86 THR A N 1
ATOM 611 C CA . THR A 1 86 ? 13.916 -0.433 4.059 1.00 56.56 86 THR A CA 1
ATOM 612 C C . THR A 1 86 ? 14.245 -0.972 5.451 1.00 56.56 86 THR A C 1
ATOM 614 O O . THR A 1 86 ? 13.776 -0.474 6.476 1.00 56.56 86 THR A O 1
ATOM 617 N N . MET A 1 87 ? 15.072 -2.016 5.492 1.00 43.53 87 MET A N 1
ATOM 618 C CA . MET A 1 87 ? 15.816 -2.359 6.692 1.00 43.53 87 MET A CA 1
ATOM 619 C C . MET A 1 87 ? 16.887 -1.281 6.857 1.00 43.53 87 MET A C 1
ATOM 621 O O . MET A 1 87 ? 17.896 -1.296 6.154 1.00 43.53 87 MET A O 1
ATOM 625 N N . ALA A 1 88 ? 16.689 -0.338 7.779 1.00 38.84 88 ALA A N 1
ATOM 626 C CA . ALA A 1 88 ? 17.838 0.371 8.327 1.00 38.84 88 ALA A CA 1
ATOM 627 C C . ALA A 1 88 ? 18.766 -0.705 8.928 1.00 38.84 88 ALA A C 1
ATOM 629 O O . ALA A 1 88 ? 18.283 -1.504 9.738 1.00 38.84 88 ALA A O 1
ATOM 630 N N . PRO A 1 89 ? 20.041 -0.803 8.509 1.00 34.81 89 PRO A N 1
ATOM 631 C CA . PRO A 1 89 ? 20.957 -1.747 9.126 1.00 34.81 89 PRO A CA 1
ATOM 632 C C . PRO A 1 89 ? 21.056 -1.396 10.614 1.00 34.81 89 PRO A C 1
ATOM 634 O O . PRO A 1 89 ? 21.298 -0.239 10.962 1.00 34.81 89 PRO A O 1
ATOM 637 N N . ALA A 1 90 ? 20.793 -2.386 11.467 1.00 35.50 90 ALA A N 1
ATOM 638 C CA .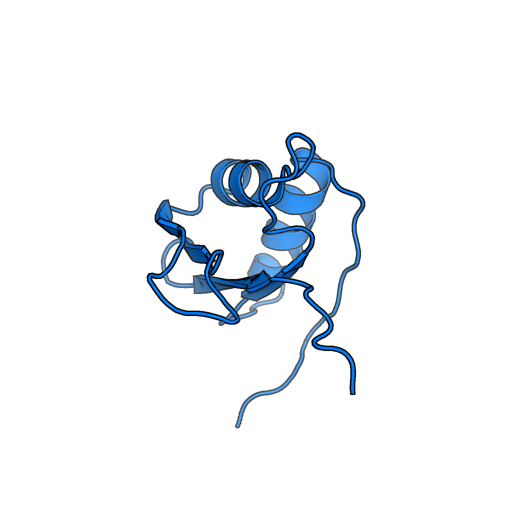 ALA A 1 90 ? 21.187 -2.341 12.868 1.00 35.50 90 ALA A CA 1
ATOM 639 C C . ALA A 1 90 ? 22.710 -2.485 12.980 1.00 35.50 90 ALA A C 1
ATOM 641 O O . ALA A 1 90 ? 23.288 -3.224 12.146 1.00 35.50 90 ALA A O 1
#

pLDDT: mean 82.9, std 15.72, range [34.81, 96.31]

Organism: NCBI:txid412755

Radius of gyration: 12.77 Å; chains: 1; bounding box: 35×27×33 Å